Protein AF-A0A257N9M9-F1 (afdb_monomer_lite)

Structure (mmCIF, N/CA/C/O backbone):
data_AF-A0A257N9M9-F1
#
_entry.id   AF-A0A257N9M9-F1
#
loop_
_atom_site.group_PDB
_atom_site.id
_atom_site.type_symbol
_atom_site.label_atom_id
_atom_site.label_alt_id
_atom_site.label_comp_id
_atom_site.label_asym_id
_atom_site.label_entity_id
_atom_site.label_seq_id
_atom_site.pdbx_PDB_ins_code
_atom_site.Cartn_x
_atom_site.Cartn_y
_atom_site.Cartn_z
_atom_site.occupancy
_atom_site.B_iso_or_equiv
_atom_site.auth_seq_id
_atom_site.auth_comp_id
_atom_site.auth_asym_id
_atom_site.auth_atom_id
_atom_site.pdbx_PDB_model_num
ATOM 1 N N . MET A 1 1 ? 4.762 -30.794 21.915 1.00 49.97 1 MET A N 1
ATOM 2 C CA . MET A 1 1 ? 3.467 -30.070 21.876 1.00 49.97 1 MET A CA 1
ATOM 3 C C . MET A 1 1 ? 3.405 -29.028 20.735 1.00 49.97 1 MET A C 1
ATOM 5 O O . MET A 1 1 ? 3.132 -27.866 20.987 1.00 49.97 1 MET A O 1
ATOM 9 N N . GLY A 1 2 ? 3.658 -29.395 19.466 1.00 56.00 2 GLY A N 1
ATOM 10 C CA . GLY A 1 2 ? 3.897 -28.396 18.393 1.00 56.00 2 GLY A CA 1
ATOM 11 C C . GLY A 1 2 ? 2.892 -28.346 17.232 1.00 56.00 2 GLY A C 1
ATOM 12 O O . GLY A 1 2 ? 2.942 -27.418 16.432 1.00 56.00 2 GLY A O 1
ATOM 13 N N . LYS A 1 3 ? 1.987 -29.327 17.108 1.00 46.84 3 LYS A N 1
ATOM 14 C CA . LYS A 1 3 ? 1.104 -29.458 15.930 1.00 46.84 3 LYS A CA 1
ATOM 15 C C . LYS A 1 3 ? -0.242 -28.740 16.099 1.00 46.84 3 LYS A C 1
ATOM 17 O O . LYS A 1 3 ? -0.723 -28.121 15.158 1.00 46.84 3 LYS A O 1
ATOM 22 N N . ALA A 1 4 ? -0.810 -28.753 17.307 1.00 50.66 4 ALA A N 1
ATOM 23 C CA . ALA A 1 4 ? -2.090 -28.097 17.596 1.00 50.66 4 ALA A CA 1
ATOM 24 C C . ALA A 1 4 ? -1.992 -26.558 17.588 1.00 50.66 4 ALA A C 1
ATOM 26 O O . ALA A 1 4 ? -2.895 -25.890 17.090 1.00 50.66 4 ALA A O 1
ATOM 27 N N . SER A 1 5 ? -0.872 -26.001 18.068 1.00 54.59 5 SER A N 1
ATOM 28 C CA . SER A 1 5 ? -0.635 -24.548 18.073 1.00 54.59 5 SER A CA 1
ATOM 29 C C . SER A 1 5 ? -0.483 -23.983 16.651 1.00 54.59 5 SER A C 1
ATOM 31 O O . SER A 1 5 ? -1.167 -23.027 16.292 1.00 54.59 5 SER A O 1
ATOM 33 N N . ARG A 1 6 ? 0.297 -24.654 15.783 1.00 52.59 6 ARG A N 1
ATOM 34 C CA . ARG A 1 6 ? 0.443 -24.267 14.364 1.00 52.59 6 ARG A CA 1
ATOM 35 C C . ARG A 1 6 ? -0.885 -24.298 13.613 1.00 52.59 6 ARG A C 1
ATOM 37 O O . ARG A 1 6 ? -1.168 -23.389 12.847 1.00 52.59 6 ARG A O 1
ATOM 44 N N . LYS A 1 7 ? -1.719 -25.314 13.863 1.00 48.91 7 LYS A N 1
ATOM 45 C CA . LYS A 1 7 ? -3.024 -25.460 13.203 1.00 48.91 7 LYS A CA 1
ATOM 46 C C . LYS A 1 7 ? -4.011 -24.362 13.619 1.00 48.91 7 LYS A C 1
ATOM 48 O O . LYS A 1 7 ? -4.738 -23.866 12.769 1.00 48.91 7 LYS A O 1
ATOM 53 N N . LYS A 1 8 ? -3.987 -23.930 14.889 1.00 52.09 8 LYS A N 1
ATOM 54 C CA . LYS A 1 8 ? -4.757 -22.767 15.371 1.00 52.09 8 LYS A CA 1
ATOM 55 C C . LYS A 1 8 ? -4.268 -21.446 14.774 1.00 52.09 8 LYS A C 1
ATOM 57 O O . LYS A 1 8 ? -5.095 -20.599 14.466 1.00 52.09 8 LYS A O 1
ATOM 62 N N . HIS A 1 9 ? -2.957 -21.269 14.607 1.00 53.34 9 HIS A N 1
ATOM 63 C CA . HIS A 1 9 ? -2.395 -20.058 13.999 1.00 53.34 9 HIS A CA 1
ATOM 64 C C . HIS A 1 9 ? -2.724 -19.968 12.500 1.00 53.34 9 HIS A C 1
ATOM 66 O O . HIS A 1 9 ? -3.202 -18.936 12.045 1.00 53.34 9 HIS A O 1
ATOM 72 N N . LEU A 1 10 ? -2.604 -21.083 11.771 1.00 51.72 10 LEU A N 1
ATOM 73 C CA . LEU A 1 10 ? -3.046 -21.208 10.376 1.00 51.72 10 LEU A CA 1
ATOM 74 C C . LEU A 1 10 ? -4.557 -20.995 10.215 1.00 51.72 10 LEU A C 1
ATOM 76 O O . LEU A 1 10 ? -4.972 -20.299 9.300 1.00 51.72 10 LEU A O 1
ATOM 80 N N . GLN A 1 11 ? -5.384 -21.544 11.112 1.00 51.06 11 GLN A N 1
ATOM 81 C CA . GLN A 1 11 ? -6.833 -21.300 11.097 1.00 51.06 11 GLN A CA 1
ATOM 82 C C . GLN A 1 11 ? -7.203 -19.857 11.443 1.00 51.06 11 GLN A C 1
ATOM 84 O O . GLN A 1 11 ? -8.217 -19.376 10.955 1.00 51.06 11 GLN A O 1
ATOM 89 N N . ARG A 1 12 ? -6.418 -19.171 12.282 1.00 52.06 12 ARG A N 1
ATOM 90 C CA . ARG A 1 12 ? -6.600 -17.738 12.546 1.00 52.06 12 ARG A CA 1
ATOM 91 C C . ARG A 1 12 ? -6.226 -16.904 11.322 1.00 52.06 12 ARG A C 1
ATOM 93 O O . ARG A 1 12 ? -7.051 -16.105 10.915 1.00 52.06 12 ARG A O 1
ATOM 100 N N . GLN A 1 13 ? -5.084 -17.172 10.681 1.00 49.09 13 GLN A N 1
ATOM 101 C CA . GLN A 1 13 ? -4.707 -16.511 9.422 1.00 49.09 13 GLN A CA 1
ATOM 102 C C . GLN A 1 13 ? -5.731 -16.751 8.304 1.00 49.09 13 GLN A C 1
ATOM 104 O O . GLN A 1 13 ? -6.085 -15.826 7.594 1.00 49.09 13 GLN A O 1
ATOM 109 N N . GLN A 1 14 ? -6.252 -17.974 8.160 1.00 48.56 14 GLN A N 1
ATOM 110 C CA . GLN A 1 14 ? -7.281 -18.275 7.154 1.00 48.56 14 GLN A CA 1
ATOM 111 C C . GLN A 1 14 ? -8.641 -17.634 7.455 1.00 48.56 14 GLN A C 1
ATOM 113 O O . GLN A 1 14 ? -9.408 -17.405 6.527 1.00 48.56 14 GLN A O 1
ATOM 118 N N . LYS A 1 15 ? -8.962 -17.391 8.733 1.00 47.91 15 LYS A N 1
ATOM 119 C CA . LYS A 1 15 ? -10.210 -16.732 9.137 1.00 47.91 15 LYS A CA 1
ATOM 120 C C . LYS A 1 15 ? -10.154 -15.215 9.041 1.00 47.91 15 LYS A C 1
ATOM 122 O O . LYS A 1 15 ? -11.216 -14.639 8.878 1.00 47.91 15 LYS A O 1
ATOM 127 N N . GLN A 1 16 ? -8.966 -14.626 9.165 1.00 51.28 16 GLN A N 1
ATOM 128 C CA . GLN A 1 16 ? -8.756 -13.202 8.918 1.00 51.28 16 GLN A CA 1
ATOM 129 C C . GLN A 1 16 ? -9.023 -12.931 7.428 1.00 51.28 16 GLN A C 1
ATOM 131 O O . GLN A 1 16 ? -10.059 -12.387 7.091 1.00 51.28 16 GLN A O 1
ATOM 136 N N . TYR A 1 17 ? -8.268 -13.579 6.534 1.00 53.78 17 TYR A N 1
ATOM 137 C CA . TYR A 1 17 ? -8.283 -13.325 5.081 1.00 53.78 17 TYR A CA 1
ATOM 138 C C . TYR A 1 17 ? -9.414 -13.964 4.255 1.00 53.78 17 TYR A C 1
ATOM 140 O O . TYR A 1 17 ? -9.206 -14.320 3.093 1.00 53.78 17 TYR A O 1
ATOM 148 N N . GLY A 1 18 ? -10.602 -14.191 4.827 1.00 57.25 18 GLY A N 1
ATOM 149 C CA . GLY A 1 18 ? -11.753 -14.732 4.077 1.00 57.25 18 GLY A CA 1
ATOM 150 C C . GLY A 1 18 ? -11.514 -16.096 3.395 1.00 57.25 18 GLY A C 1
ATOM 151 O O . GLY A 1 18 ? -12.230 -16.466 2.467 1.00 57.25 18 GLY A O 1
ATOM 152 N N . GLY A 1 19 ? -10.506 -16.861 3.829 1.00 64.69 19 GLY A N 1
ATOM 153 C CA . GLY A 1 19 ? -10.106 -18.137 3.226 1.00 64.69 19 GLY A CA 1
ATOM 154 C C . GLY A 1 19 ? -9.135 -18.040 2.040 1.00 64.69 19 GLY A C 1
ATOM 155 O O . GLY A 1 19 ? -8.667 -19.083 1.572 1.00 64.69 19 GLY A O 1
ATOM 156 N N . VAL A 1 20 ? -8.771 -16.836 1.587 1.00 68.44 20 VAL A N 1
ATOM 157 C CA . VAL A 1 20 ? -7.785 -16.617 0.517 1.00 68.44 20 VAL A CA 1
ATOM 158 C C . VAL A 1 20 ? -6.381 -16.537 1.123 1.00 68.44 20 VAL A C 1
ATOM 160 O O . VAL A 1 20 ? -6.166 -16.017 2.217 1.00 68.44 20 VAL A O 1
ATOM 163 N N . LYS A 1 21 ? -5.380 -17.110 0.444 1.00 82.06 21 LYS A N 1
ATOM 164 C CA . LYS A 1 21 ? -3.982 -16.948 0.873 1.00 82.06 21 LYS A CA 1
ATOM 165 C C . LYS A 1 21 ? -3.574 -15.497 0.639 1.00 82.06 21 LYS A C 1
ATOM 167 O O . LYS A 1 21 ? -3.686 -15.042 -0.492 1.00 82.06 21 LYS A O 1
ATOM 172 N N . LEU A 1 22 ? -3.001 -14.836 1.648 1.00 82.50 22 LEU A N 1
ATOM 173 C CA . LEU A 1 22 ? -2.512 -13.454 1.533 1.00 82.50 22 LEU A CA 1
ATOM 174 C C . LEU A 1 22 ? -1.660 -13.238 0.274 1.00 82.50 22 LEU A C 1
ATOM 176 O O . LEU A 1 22 ? -1.856 -12.274 -0.443 1.00 82.50 22 LEU A O 1
ATOM 180 N N . SER A 1 23 ? -0.774 -14.180 -0.058 1.00 81.12 23 SER A N 1
ATOM 181 C CA . SER A 1 23 ? 0.041 -14.097 -1.275 1.00 81.12 23 SER A CA 1
ATOM 182 C C . SER A 1 23 ? -0.780 -14.013 -2.567 1.00 81.12 23 SER A C 1
ATOM 184 O O . SER A 1 23 ? -0.371 -13.325 -3.487 1.00 81.12 23 SER A O 1
ATOM 186 N N . ALA A 1 24 ? -1.911 -14.718 -2.650 1.00 82.56 24 ALA A N 1
ATOM 187 C CA . ALA A 1 24 ? -2.801 -14.656 -3.808 1.00 82.56 24 ALA A CA 1
ATOM 188 C C . ALA A 1 24 ? -3.581 -13.335 -3.833 1.00 82.56 24 ALA A C 1
ATOM 190 O O . ALA A 1 24 ? -3.676 -12.711 -4.880 1.00 82.56 24 ALA A O 1
ATOM 191 N N . ALA A 1 25 ? -4.049 -12.878 -2.670 1.00 85.44 25 ALA A N 1
ATOM 192 C CA . ALA A 1 25 ? -4.754 -11.607 -2.552 1.00 85.44 25 ALA A CA 1
ATOM 193 C C . ALA A 1 25 ? -3.857 -10.406 -2.909 1.00 85.44 25 ALA A C 1
ATOM 195 O O . ALA A 1 25 ? -4.301 -9.485 -3.583 1.00 85.44 25 ALA A O 1
ATOM 196 N N . LEU A 1 26 ? -2.576 -10.434 -2.521 1.00 86.88 26 LEU A N 1
ATOM 197 C CA . LEU A 1 26 ? -1.612 -9.399 -2.905 1.00 86.88 26 LEU A CA 1
ATOM 198 C C . LEU A 1 26 ? -1.372 -9.364 -4.419 1.00 86.88 26 LEU A C 1
ATOM 200 O O . LEU A 1 26 ? -1.309 -8.278 -4.979 1.00 86.88 26 LEU A O 1
ATOM 204 N N . ILE A 1 27 ? -1.290 -10.523 -5.082 1.00 85.88 27 ILE A N 1
ATOM 205 C CA . ILE A 1 27 ? -1.173 -10.589 -6.549 1.00 85.88 27 ILE A CA 1
ATOM 206 C C . ILE A 1 27 ? -2.416 -9.974 -7.208 1.00 85.88 27 ILE A C 1
ATOM 208 O O . ILE A 1 27 ? -2.289 -9.141 -8.096 1.00 85.88 27 ILE A O 1
ATOM 212 N N . GLU A 1 28 ? -3.613 -10.294 -6.716 1.00 85.00 28 GLU A N 1
ATOM 213 C CA . GLU A 1 28 ? -4.880 -9.769 -7.249 1.00 85.00 28 GLU A CA 1
ATOM 214 C C . GLU A 1 28 ? -5.032 -8.240 -7.077 1.00 85.00 28 GLU A C 1
ATOM 216 O O . GLU A 1 28 ? -5.700 -7.560 -7.868 1.00 85.00 28 GLU A O 1
ATOM 221 N N . LEU A 1 29 ? -4.373 -7.669 -6.061 1.00 84.75 29 LEU A N 1
ATOM 222 C CA . LEU A 1 29 ? -4.232 -6.218 -5.910 1.00 84.75 29 LEU A CA 1
ATOM 223 C C . LEU A 1 29 ? -3.243 -5.605 -6.908 1.00 84.75 29 LEU A C 1
ATOM 225 O O . LEU A 1 29 ? -3.426 -4.450 -7.292 1.00 84.75 29 LEU A O 1
ATOM 229 N N . CYS A 1 30 ? -2.211 -6.347 -7.310 1.00 83.75 30 CYS A N 1
ATOM 230 C CA . CYS A 1 30 ? -1.193 -5.903 -8.260 1.00 83.75 30 CYS A CA 1
ATOM 231 C C . CYS A 1 30 ? -1.668 -5.956 -9.718 1.00 83.75 30 CYS A C 1
ATOM 233 O O . CYS A 1 30 ? -1.246 -5.099 -10.487 1.00 83.75 30 CYS A O 1
ATOM 235 N N . GLU A 1 31 ? -2.561 -6.886 -10.085 1.00 83.62 31 GLU A N 1
ATOM 236 C CA . GLU A 1 31 ? -2.999 -7.138 -11.474 1.00 83.62 31 GLU A CA 1
ATOM 237 C C . GLU A 1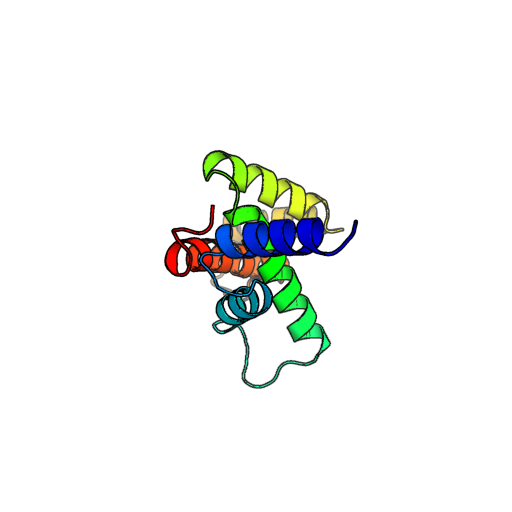 31 ? -3.281 -5.882 -12.331 1.00 83.62 31 GLU A C 1
ATOM 239 O O . GLU A 1 31 ? -2.816 -5.838 -13.468 1.00 83.62 31 GLU A O 1
ATOM 244 N N . PRO A 1 32 ? -3.983 -4.830 -11.853 1.00 80.50 32 PRO A N 1
ATOM 245 C CA . PRO A 1 32 ? -4.268 -3.643 -12.676 1.00 80.50 32 PRO A CA 1
ATOM 246 C C . PRO A 1 32 ? -3.041 -2.785 -12.995 1.00 80.50 32 PRO A C 1
ATOM 248 O O . PRO A 1 32 ? -3.120 -1.866 -13.808 1.00 80.50 32 PRO A O 1
ATOM 251 N N . PHE A 1 33 ? -1.945 -3.031 -12.288 1.00 77.50 33 PHE A N 1
ATOM 252 C CA . PHE A 1 33 ? -0.731 -2.230 -12.291 1.00 77.50 33 PHE A CA 1
ATOM 253 C C . PHE A 1 33 ? 0.473 -3.020 -12.806 1.00 77.50 33 PHE A C 1
ATOM 255 O O . PHE A 1 33 ? 1.577 -2.480 -12.831 1.00 77.50 33 PHE A O 1
ATOM 262 N N . GLU A 1 34 ? 0.278 -4.281 -13.199 1.00 73.31 34 GLU A N 1
ATOM 263 C CA . GLU A 1 34 ? 1.295 -5.093 -13.857 1.00 73.31 34 GLU A CA 1
ATOM 264 C C . GLU A 1 34 ? 1.337 -4.740 -15.355 1.00 73.31 34 GLU A C 1
ATOM 266 O O . GLU A 1 34 ? 0.423 -5.106 -16.094 1.00 73.31 34 GLU A O 1
ATOM 271 N N . PRO A 1 35 ? 2.358 -4.010 -15.848 1.00 71.69 35 PRO A N 1
ATOM 272 C CA . PRO A 1 35 ? 2.584 -3.890 -17.279 1.00 71.69 35 PRO A CA 1
ATOM 273 C C . PRO A 1 35 ? 2.983 -5.245 -17.872 1.00 71.69 35 PRO A C 1
ATOM 275 O O . PRO A 1 35 ? 3.510 -6.115 -17.177 1.00 71.69 35 PRO A O 1
ATOM 278 N N . ASP A 1 36 ? 2.823 -5.373 -19.191 1.00 69.38 36 ASP A N 1
ATOM 279 C CA . ASP A 1 36 ? 3.103 -6.600 -19.952 1.00 69.38 36 ASP A CA 1
ATOM 280 C C . ASP A 1 36 ? 4.507 -7.186 -19.701 1.00 69.38 36 ASP A C 1
ATOM 282 O O . ASP A 1 36 ? 4.733 -8.383 -19.896 1.00 69.38 36 ASP A O 1
ATOM 286 N N . ILE A 1 37 ? 5.469 -6.349 -19.287 1.00 69.44 37 ILE A N 1
ATOM 287 C CA . ILE A 1 37 ? 6.828 -6.757 -18.931 1.00 69.44 37 ILE A CA 1
ATOM 288 C C . ILE A 1 37 ? 7.295 -5.965 -17.703 1.00 69.44 37 ILE A C 1
ATOM 290 O O . ILE A 1 37 ? 7.631 -4.786 -17.808 1.00 69.44 37 ILE A O 1
ATOM 294 N N . LEU A 1 38 ? 7.379 -6.638 -16.554 1.00 73.38 38 LEU A N 1
ATOM 295 C CA . LEU A 1 38 ? 8.055 -6.150 -15.349 1.00 73.38 38 LEU A CA 1
ATOM 296 C C . LEU A 1 38 ? 9.399 -6.854 -15.158 1.00 73.38 38 LEU A C 1
ATOM 298 O O . LEU A 1 38 ? 9.510 -8.071 -15.328 1.00 73.38 38 LEU A O 1
ATOM 302 N N . SER A 1 39 ? 10.420 -6.117 -14.720 1.00 79.62 39 SER A N 1
ATOM 303 C CA . SER A 1 39 ? 11.597 -6.746 -14.120 1.00 79.62 39 SER A CA 1
ATOM 304 C C . SER A 1 39 ? 11.254 -7.337 -12.748 1.00 79.62 39 SER A C 1
ATOM 306 O O . SER A 1 39 ? 10.329 -6.892 -12.067 1.00 79.62 39 SER A O 1
ATOM 308 N N . THR A 1 40 ? 12.051 -8.305 -12.284 1.00 79.06 40 THR A N 1
ATOM 309 C CA . THR A 1 40 ? 11.880 -8.903 -10.947 1.00 79.06 40 THR A CA 1
ATOM 310 C C . THR A 1 40 ? 11.848 -7.848 -9.841 1.00 79.06 40 THR A C 1
ATOM 312 O O . THR A 1 40 ? 11.029 -7.933 -8.935 1.00 79.06 40 THR A O 1
ATOM 315 N N . LYS A 1 41 ? 12.691 -6.814 -9.945 1.00 74.44 41 LYS A N 1
ATOM 316 C CA . LYS A 1 41 ? 12.773 -5.740 -8.950 1.00 74.44 41 LYS A CA 1
ATOM 317 C C . LYS A 1 41 ? 11.526 -4.852 -8.943 1.00 74.44 41 LYS A C 1
ATOM 319 O O . LYS A 1 41 ? 11.095 -4.406 -7.885 1.00 74.44 41 LYS A O 1
ATOM 324 N N . GLU A 1 42 ? 10.958 -4.567 -10.109 1.00 73.31 42 GLU A N 1
ATOM 325 C CA . GLU A 1 42 ? 9.736 -3.762 -10.204 1.00 73.31 42 GLU A CA 1
ATOM 326 C C . GLU A 1 42 ? 8.525 -4.537 -9.682 1.00 73.31 42 GLU A C 1
ATOM 328 O O . GLU A 1 42 ? 7.715 -3.968 -8.953 1.00 73.31 42 GLU A O 1
ATOM 333 N N . LEU A 1 43 ? 8.460 -5.844 -9.951 1.00 78.56 43 LEU A N 1
ATOM 334 C C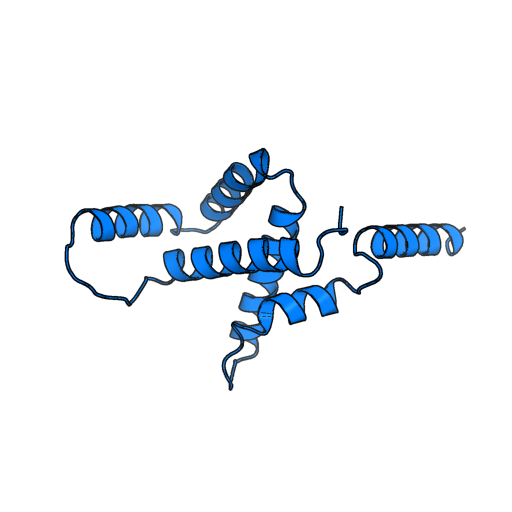A . LEU A 1 43 ? 7.447 -6.726 -9.374 1.00 78.56 43 LEU A CA 1
ATOM 335 C C . LEU A 1 43 ? 7.566 -6.813 -7.843 1.00 78.56 43 LEU A C 1
ATOM 337 O O . LEU A 1 43 ? 6.568 -6.695 -7.138 1.00 78.56 43 LEU A O 1
ATOM 341 N N . GLU A 1 44 ? 8.781 -6.967 -7.309 1.00 80.19 44 GLU A N 1
ATOM 342 C CA . GLU A 1 44 ? 9.027 -6.956 -5.859 1.00 80.19 44 GLU A CA 1
ATOM 343 C C . GLU A 1 44 ? 8.563 -5.647 -5.207 1.00 80.19 44 GLU A C 1
ATOM 345 O O . GLU A 1 44 ? 7.925 -5.673 -4.152 1.00 80.19 44 GLU A O 1
ATOM 350 N N . ASN A 1 45 ? 8.830 -4.506 -5.849 1.00 80.56 45 ASN A N 1
ATOM 351 C CA . ASN A 1 45 ? 8.360 -3.206 -5.375 1.00 80.56 45 ASN A CA 1
ATOM 352 C C . ASN A 1 45 ? 6.830 -3.109 -5.405 1.00 80.56 45 ASN A C 1
ATOM 354 O O . ASN A 1 45 ? 6.233 -2.630 -4.443 1.00 80.56 45 ASN A O 1
ATOM 358 N N . LEU A 1 46 ? 6.189 -3.584 -6.476 1.00 81.31 46 LEU A N 1
ATOM 359 C CA . LEU A 1 46 ? 4.734 -3.560 -6.608 1.00 81.31 46 LEU A CA 1
ATOM 360 C C . LEU A 1 46 ? 4.055 -4.420 -5.530 1.00 81.31 46 LEU A C 1
ATOM 362 O O . LEU A 1 46 ? 3.111 -3.968 -4.882 1.00 81.31 46 LEU A O 1
ATOM 366 N N . ILE A 1 47 ? 4.592 -5.613 -5.262 1.00 84.88 47 ILE A N 1
ATOM 367 C CA . ILE A 1 47 ? 4.125 -6.494 -4.182 1.00 84.88 47 ILE A CA 1
ATOM 368 C C . ILE A 1 47 ? 4.345 -5.842 -2.810 1.00 84.88 47 ILE A C 1
ATOM 370 O O . ILE A 1 47 ? 3.484 -5.937 -1.932 1.00 84.88 47 ILE A O 1
ATOM 374 N N . ALA A 1 48 ? 5.476 -5.159 -2.602 1.00 84.81 48 ALA A N 1
ATOM 375 C CA . ALA A 1 48 ? 5.737 -4.441 -1.357 1.00 84.81 48 ALA A CA 1
ATOM 376 C C . ALA A 1 48 ? 4.712 -3.317 -1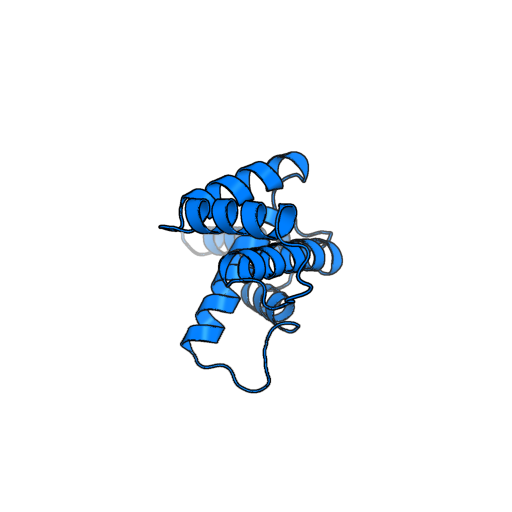.122 1.00 84.81 48 ALA A C 1
ATOM 378 O O . ALA A 1 48 ? 4.212 -3.170 -0.005 1.00 84.81 48 ALA A O 1
ATOM 379 N N . LEU A 1 49 ? 4.344 -2.572 -2.169 1.00 85.19 49 LEU A N 1
ATOM 380 C CA . LEU A 1 49 ? 3.291 -1.554 -2.103 1.00 85.19 49 LEU A CA 1
ATOM 381 C C . LEU A 1 49 ? 1.918 -2.169 -1.817 1.00 85.19 49 LEU A C 1
ATOM 383 O O . LEU A 1 49 ? 1.197 -1.658 -0.961 1.00 85.19 49 LEU A O 1
ATOM 387 N N . ALA A 1 50 ? 1.591 -3.302 -2.443 1.00 87.00 50 ALA A N 1
ATOM 388 C CA . ALA A 1 50 ? 0.358 -4.031 -2.160 1.00 87.00 50 ALA A CA 1
ATOM 389 C C . ALA A 1 50 ? 0.289 -4.501 -0.702 1.00 87.00 50 ALA A C 1
ATOM 391 O O . ALA A 1 50 ? -0.758 -4.393 -0.067 1.00 87.00 50 ALA A O 1
ATOM 392 N N . ALA A 1 51 ? 1.404 -4.956 -0.125 1.00 88.56 51 ALA A N 1
ATOM 393 C CA . ALA A 1 51 ? 1.460 -5.338 1.284 1.00 88.56 51 ALA A CA 1
ATOM 394 C C . ALA A 1 51 ? 1.263 -4.136 2.227 1.00 88.56 51 ALA A C 1
ATOM 396 O O . ALA A 1 51 ? 0.599 -4.258 3.258 1.00 88.56 51 ALA A O 1
ATOM 397 N N . VAL A 1 52 ? 1.809 -2.965 1.883 1.00 88.50 52 VAL A N 1
ATOM 398 C CA . VAL A 1 52 ? 1.565 -1.719 2.629 1.00 88.50 52 VAL A CA 1
ATOM 399 C C . VAL A 1 52 ? 0.090 -1.331 2.554 1.00 88.50 52 VAL A C 1
ATOM 401 O O . VAL A 1 52 ? -0.527 -1.100 3.593 1.00 88.50 52 VAL A O 1
ATOM 404 N N . ALA A 1 53 ? -0.485 -1.321 1.351 1.00 86.88 53 ALA A N 1
ATOM 405 C CA . ALA A 1 53 ? -1.895 -1.033 1.127 1.00 86.88 53 ALA A CA 1
ATOM 406 C C . ALA A 1 53 ? -2.801 -1.990 1.913 1.00 86.88 53 ALA A C 1
ATOM 408 O O . ALA A 1 53 ? -3.711 -1.536 2.602 1.00 86.88 53 ALA A O 1
ATOM 409 N N . TRP A 1 54 ? -2.498 -3.292 1.898 1.00 90.12 54 TRP A N 1
ATOM 410 C CA . TRP A 1 54 ? -3.219 -4.302 2.672 1.00 90.12 54 TRP A CA 1
ATOM 411 C C . TRP A 1 54 ? -3.225 -3.984 4.169 1.00 90.12 54 TRP A C 1
ATOM 413 O O . TRP A 1 54 ? -4.276 -3.962 4.806 1.00 90.12 54 TRP A O 1
ATOM 423 N N . ASN A 1 55 ? -2.049 -3.696 4.732 1.00 89.00 55 ASN A N 1
ATOM 424 C CA . ASN A 1 55 ? -1.909 -3.402 6.156 1.00 89.00 55 ASN A CA 1
ATOM 425 C C . ASN A 1 55 ? -2.633 -2.115 6.563 1.00 89.00 55 ASN A C 1
ATOM 427 O O . ASN A 1 55 ? -3.188 -2.052 7.655 1.00 89.00 55 ASN A O 1
ATOM 431 N N . ILE A 1 56 ? -2.630 -1.091 5.705 1.00 87.38 56 ILE A N 1
ATOM 432 C CA . ILE A 1 56 ? -3.362 0.154 5.963 1.00 87.38 56 ILE A CA 1
ATOM 433 C C . ILE A 1 56 ? -4.868 -0.097 5.862 1.00 87.38 56 ILE A C 1
ATOM 435 O O . ILE A 1 56 ? -5.622 0.354 6.716 1.00 87.38 56 ILE A O 1
ATOM 439 N N . ALA A 1 57 ? -5.318 -0.845 4.859 1.00 85.62 57 ALA A N 1
ATOM 440 C CA . ALA A 1 57 ? -6.730 -1.137 4.653 1.00 85.62 57 ALA A CA 1
ATOM 441 C C . ALA A 1 57 ? -7.333 -2.057 5.736 1.00 85.62 57 ALA A C 1
ATOM 443 O O . ALA A 1 57 ? -8.546 -2.067 5.926 1.00 85.62 57 ALA A O 1
ATOM 444 N N . ALA A 1 58 ? -6.512 -2.800 6.480 1.00 86.56 58 ALA A N 1
ATOM 445 C CA . ALA A 1 58 ? -6.950 -3.553 7.658 1.00 86.56 58 ALA A CA 1
ATOM 446 C C . ALA A 1 58 ? -7.276 -2.661 8.879 1.00 86.56 58 ALA A C 1
ATOM 448 O O . ALA A 1 58 ? -7.857 -3.138 9.849 1.00 86.56 58 ALA A O 1
ATOM 449 N N . LEU A 1 59 ? -6.911 -1.374 8.858 1.00 86.50 59 LEU A N 1
ATOM 450 C CA . LEU A 1 59 ? -7.240 -0.430 9.929 1.00 86.50 59 LEU A CA 1
ATOM 451 C C . LEU A 1 59 ? -8.629 0.205 9.722 1.00 86.50 59 LEU A C 1
ATOM 453 O O . LEU A 1 59 ? -9.080 0.327 8.573 1.00 86.50 59 LEU A O 1
ATOM 457 N N . PRO A 1 60 ? -9.284 0.686 10.800 1.00 85.94 60 PRO A N 1
ATOM 458 C CA . PRO A 1 60 ? -10.468 1.540 10.699 1.00 85.94 60 PRO A CA 1
ATOM 459 C C . PRO A 1 60 ? -10.206 2.741 9.790 1.00 85.94 60 PRO A C 1
ATOM 461 O O . PRO A 1 60 ? -9.105 3.295 9.803 1.00 85.94 60 PRO A O 1
ATOM 464 N N . LYS A 1 61 ? -11.205 3.156 8.997 1.00 82.12 61 LYS A N 1
ATOM 465 C CA . LYS A 1 61 ? -11.055 4.209 7.971 1.00 82.12 61 LYS A CA 1
ATOM 466 C C . LYS A 1 61 ? -10.476 5.505 8.538 1.00 82.12 61 LYS A C 1
ATOM 468 O O . LYS A 1 61 ? -9.702 6.174 7.858 1.00 82.12 61 LYS A O 1
ATOM 473 N N . GLU A 1 62 ? -10.824 5.813 9.778 1.00 85.62 62 GLU A N 1
ATOM 474 C CA . GLU A 1 62 ? -10.403 6.991 10.526 1.00 85.62 62 GLU A CA 1
ATOM 475 C C . GLU A 1 62 ? -8.891 6.987 10.820 1.00 85.62 62 GLU A C 1
ATOM 477 O O . GLU A 1 62 ? -8.272 8.046 10.851 1.00 85.62 62 GLU A O 1
ATOM 482 N N . GLU A 1 63 ? -8.280 5.807 10.968 1.00 86.69 63 GLU A N 1
ATOM 483 C CA . GLU A 1 63 ? -6.856 5.627 11.297 1.00 86.69 63 GLU A CA 1
ATOM 484 C C . GLU A 1 63 ? -5.967 5.470 10.050 1.00 86.69 63 GLU A C 1
ATOM 486 O O . GLU A 1 63 ? -4.744 5.636 10.106 1.00 86.69 63 GLU A O 1
ATOM 491 N N . ARG A 1 64 ? -6.562 5.163 8.888 1.00 86.31 64 ARG A N 1
ATOM 492 C CA . ARG A 1 64 ? -5.811 4.875 7.652 1.00 86.31 64 ARG A CA 1
ATOM 493 C C . ARG A 1 64 ? -4.971 6.061 7.187 1.00 86.31 64 ARG A C 1
ATOM 495 O O . ARG A 1 64 ? -3.841 5.863 6.741 1.00 86.31 64 ARG A O 1
ATOM 502 N N . LEU A 1 65 ? -5.507 7.280 7.299 1.00 80.31 65 LEU A N 1
ATOM 503 C CA . LEU A 1 65 ? -4.816 8.502 6.880 1.00 80.31 65 LEU A CA 1
ATOM 504 C C . LEU A 1 65 ? -3.555 8.750 7.713 1.00 80.31 65 LEU A C 1
ATOM 506 O O . LEU A 1 65 ? -2.495 9.041 7.158 1.00 80.31 65 LEU A O 1
ATOM 510 N N . GLU A 1 66 ? -3.652 8.591 9.033 1.00 83.19 66 GLU A N 1
ATOM 511 C CA . GLU A 1 66 ? -2.509 8.731 9.938 1.00 83.19 66 GLU A CA 1
ATOM 512 C C . GLU A 1 66 ? -1.446 7.675 9.622 1.00 83.19 66 GLU A C 1
ATOM 514 O O . GLU A 1 66 ? -0.264 7.994 9.491 1.00 83.19 66 GLU A O 1
ATOM 519 N N . ARG A 1 67 ? -1.861 6.420 9.402 1.00 85.88 67 ARG A N 1
ATOM 520 C CA . ARG A 1 67 ? -0.922 5.338 9.092 1.00 85.88 67 ARG A CA 1
ATOM 521 C C . ARG A 1 67 ? -0.223 5.524 7.748 1.00 85.88 67 ARG A C 1
ATOM 523 O O . ARG A 1 67 ? 0.978 5.263 7.657 1.00 85.88 67 ARG A O 1
ATOM 530 N N . LEU A 1 68 ? -0.952 5.977 6.729 1.00 83.19 68 LEU A N 1
ATOM 531 C CA . LEU A 1 68 ? -0.391 6.304 5.420 1.00 83.19 68 LEU A CA 1
ATOM 532 C C . LEU A 1 68 ? 0.608 7.461 5.529 1.00 83.19 68 LEU A C 1
ATOM 534 O O . LEU A 1 68 ? 1.707 7.367 4.992 1.00 83.19 68 LEU A O 1
ATOM 538 N N . THR A 1 69 ? 0.263 8.505 6.285 1.00 80.69 69 THR A N 1
ATOM 539 C CA . THR A 1 69 ? 1.153 9.648 6.539 1.00 80.69 69 THR A CA 1
ATOM 540 C C . THR A 1 69 ? 2.431 9.197 7.245 1.00 80.69 69 THR A C 1
ATOM 542 O O . THR A 1 69 ? 3.526 9.482 6.771 1.00 80.69 69 THR A O 1
ATOM 545 N N . ALA A 1 70 ? 2.313 8.391 8.303 1.00 84.62 70 ALA A N 1
ATOM 546 C CA . ALA A 1 70 ? 3.469 7.841 9.004 1.00 84.62 70 ALA A CA 1
ATOM 547 C C . ALA A 1 70 ? 4.351 6.981 8.085 1.00 84.62 70 ALA A C 1
ATOM 549 O O . ALA A 1 70 ? 5.573 7.045 8.170 1.00 84.62 70 ALA A O 1
ATOM 550 N N . PHE A 1 71 ? 3.756 6.185 7.189 1.00 82.88 71 PHE A N 1
ATOM 551 C CA . PHE A 1 71 ? 4.511 5.412 6.2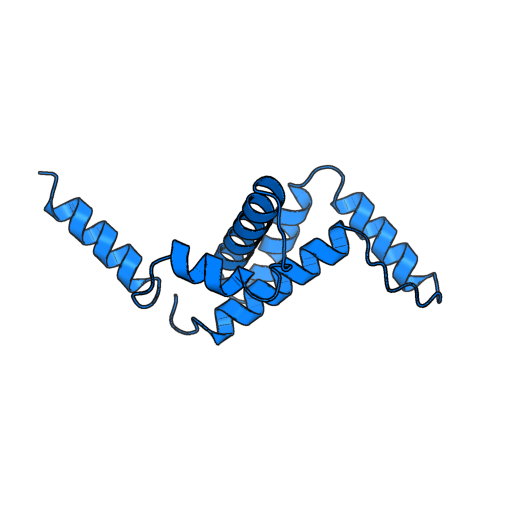00 1.00 82.88 71 PHE A CA 1
ATOM 552 C C . PHE A 1 71 ? 5.301 6.322 5.250 1.00 82.88 71 PHE A C 1
ATOM 554 O O . PHE A 1 71 ? 6.487 6.075 5.026 1.00 82.88 71 PHE A O 1
ATOM 561 N N . ILE A 1 72 ? 4.690 7.399 4.752 1.00 77.69 72 ILE A N 1
ATOM 562 C CA . ILE A 1 72 ? 5.358 8.376 3.879 1.00 77.69 72 ILE A CA 1
ATOM 563 C C . ILE A 1 72 ? 6.587 8.972 4.563 1.00 77.69 72 ILE A C 1
ATOM 565 O O . ILE A 1 72 ? 7.649 9.069 3.951 1.00 77.69 72 ILE A O 1
ATOM 569 N N . GLU A 1 73 ? 6.460 9.318 5.843 1.00 79.25 73 GLU A N 1
ATOM 570 C CA . GLU A 1 73 ? 7.550 9.898 6.628 1.00 79.25 73 GLU A CA 1
ATOM 571 C C . GLU A 1 73 ? 8.717 8.927 6.860 1.00 79.25 73 GLU A C 1
ATOM 573 O O . GLU A 1 73 ? 9.840 9.369 7.097 1.00 79.25 73 GLU A O 1
ATOM 578 N N . THR A 1 74 ? 8.496 7.611 6.736 1.00 80.69 74 THR A N 1
ATOM 579 C CA . THR A 1 74 ? 9.589 6.626 6.807 1.00 80.69 74 THR A CA 1
ATOM 580 C C . THR A 1 74 ? 10.420 6.527 5.531 1.00 80.69 74 THR A C 1
ATOM 582 O O . THR A 1 74 ? 11.509 5.952 5.571 1.00 80.69 74 THR A O 1
ATOM 585 N N . ILE A 1 75 ? 9.944 7.070 4.405 1.00 73.69 75 ILE A N 1
ATOM 586 C CA . ILE A 1 75 ? 10.653 6.990 3.127 1.00 73.69 75 ILE A CA 1
ATOM 587 C C . ILE A 1 75 ? 11.541 8.233 2.969 1.00 73.69 75 ILE A C 1
ATOM 589 O O . ILE A 1 75 ? 11.028 9.354 2.869 1.00 73.69 75 ILE A O 1
ATOM 593 N N . PRO A 1 76 ? 12.878 8.067 2.916 1.00 68.69 76 PRO A N 1
ATOM 594 C CA . PRO A 1 76 ? 13.798 9.190 2.800 1.00 68.69 76 PRO A CA 1
ATOM 595 C C . PRO A 1 76 ? 13.492 10.053 1.574 1.00 68.69 76 PRO A C 1
ATOM 597 O O . PRO A 1 76 ? 13.285 9.536 0.475 1.00 68.69 76 PRO A O 1
ATOM 600 N N . ASN A 1 77 ? 13.518 11.375 1.757 1.00 64.88 77 ASN A N 1
ATOM 601 C CA . ASN A 1 77 ? 13.292 12.384 0.715 1.00 64.88 77 ASN A CA 1
ATOM 602 C C . ASN A 1 77 ? 11.900 12.342 0.066 1.00 64.88 77 ASN A C 1
ATOM 604 O O . ASN A 1 77 ? 11.714 12.952 -0.982 1.00 64.88 77 ASN A O 1
ATOM 608 N N . MET A 1 78 ? 10.928 11.619 0.631 1.00 67.81 78 MET A N 1
ATOM 609 C CA . MET A 1 78 ? 9.598 11.516 0.027 1.00 67.81 78 MET A CA 1
ATOM 610 C C . MET A 1 78 ? 8.642 12.606 0.501 1.00 67.81 78 MET A C 1
ATOM 612 O O . MET A 1 78 ? 7.860 13.099 -0.300 1.00 67.81 78 MET A O 1
ATOM 616 N N . LYS A 1 79 ? 8.751 13.031 1.766 1.00 62.41 79 LYS A N 1
ATOM 617 C CA . LYS A 1 79 ? 7.977 14.154 2.314 1.00 62.41 79 LYS A CA 1
ATOM 618 C C . LYS A 1 79 ? 8.290 15.469 1.596 1.00 62.41 79 LYS A C 1
ATOM 620 O O . LYS A 1 79 ? 7.382 16.091 1.070 1.00 62.41 79 LYS A O 1
ATOM 625 N N . GLU A 1 80 ? 9.570 15.827 1.486 1.00 63.50 80 GLU A N 1
ATOM 6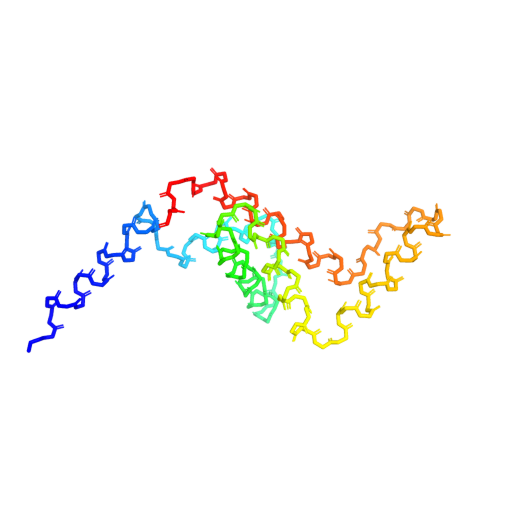26 C CA . GLU A 1 80 ? 10.009 17.039 0.774 1.00 63.50 80 GLU A CA 1
ATOM 627 C C . GLU A 1 80 ? 9.638 17.004 -0.716 1.00 63.50 80 GLU A C 1
ATOM 629 O O . GLU A 1 80 ? 9.222 18.017 -1.272 1.00 63.50 80 GLU A O 1
ATOM 634 N N . LYS A 1 81 ? 9.737 15.832 -1.366 1.00 63.50 81 LYS A N 1
ATOM 635 C CA . LYS A 1 81 ? 9.282 15.659 -2.754 1.00 63.50 81 LYS A CA 1
ATOM 636 C C . LYS A 1 81 ? 7.776 15.845 -2.881 1.00 63.50 81 LYS A C 1
ATOM 638 O O . LYS A 1 81 ? 7.345 16.580 -3.753 1.00 63.50 81 LYS A O 1
ATOM 643 N N . LEU A 1 82 ? 6.989 15.244 -1.990 1.00 62.06 82 LEU A N 1
ATOM 644 C CA . LEU A 1 82 ? 5.534 15.369 -2.002 1.00 62.06 82 LEU A CA 1
ATOM 645 C C . LEU A 1 82 ? 5.078 16.809 -1.724 1.00 62.06 82 LEU A C 1
ATOM 647 O O . LEU A 1 82 ? 4.187 17.302 -2.404 1.00 62.06 82 LEU A O 1
ATOM 651 N N . GLU A 1 83 ? 5.699 17.498 -0.764 1.00 62.78 83 GLU A N 1
ATOM 652 C CA . GLU A 1 83 ? 5.423 18.909 -0.462 1.00 62.78 83 GLU A CA 1
ATOM 653 C C . GLU A 1 83 ? 5.780 19.813 -1.653 1.00 62.78 83 GLU A C 1
ATOM 655 O O . GLU A 1 83 ? 4.964 20.638 -2.058 1.00 62.78 83 GLU A O 1
ATOM 660 N N . SER A 1 84 ? 6.947 19.604 -2.274 1.00 60.66 84 SER A N 1
ATOM 661 C CA . SER A 1 84 ? 7.358 20.322 -3.489 1.00 60.66 84 SER A CA 1
ATOM 662 C C . SER A 1 84 ? 6.449 20.030 -4.691 1.00 60.66 84 SER A C 1
ATOM 664 O O . SER A 1 84 ? 6.245 20.901 -5.535 1.00 60.66 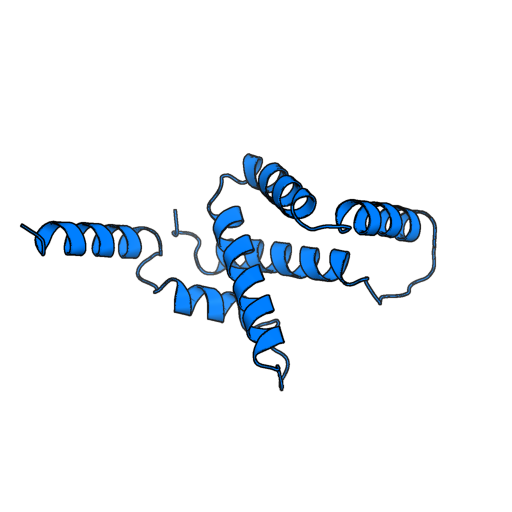84 SER A O 1
ATOM 666 N N . GLU A 1 85 ? 5.917 18.813 -4.797 1.00 60.50 85 GLU A N 1
ATOM 667 C CA . GLU A 1 85 ? 4.999 18.393 -5.861 1.00 60.50 85 GLU A CA 1
ATOM 668 C C . GLU A 1 85 ? 3.606 18.997 -5.666 1.00 60.50 85 GLU A C 1
ATOM 670 O O . GLU A 1 85 ? 3.022 19.482 -6.628 1.00 60.50 85 GLU A O 1
ATOM 675 N N . ILE A 1 86 ? 3.093 19.029 -4.432 1.00 60.19 86 ILE A N 1
ATOM 676 C CA . ILE A 1 86 ? 1.829 19.699 -4.100 1.00 60.19 86 ILE A CA 1
ATOM 677 C C . ILE A 1 86 ? 1.932 21.194 -4.406 1.00 60.19 86 ILE A C 1
ATOM 679 O O . ILE A 1 86 ? 1.023 21.742 -5.021 1.00 60.19 86 ILE A O 1
ATOM 683 N N . ASP A 1 87 ? 3.040 21.836 -4.031 1.00 56.03 87 ASP A N 1
ATOM 684 C CA . ASP A 1 87 ? 3.302 23.245 -4.345 1.00 56.03 87 ASP A CA 1
ATOM 685 C C . ASP A 1 87 ? 3.302 23.481 -5.865 1.00 56.03 87 ASP A C 1
ATOM 687 O O . ASP A 1 87 ? 2.632 24.383 -6.360 1.00 56.03 87 ASP A O 1
ATOM 691 N N . THR A 1 88 ? 3.940 22.586 -6.627 1.00 56.59 88 THR A N 1
ATOM 692 C CA . THR A 1 88 ? 3.937 22.640 -8.098 1.00 56.59 88 THR A CA 1
ATOM 693 C C . THR A 1 88 ? 2.530 22.438 -8.669 1.00 56.59 88 THR A C 1
ATOM 695 O O . THR A 1 88 ? 2.112 23.199 -9.525 1.00 56.59 88 THR A O 1
ATOM 698 N N . VAL A 1 89 ? 1.751 21.471 -8.182 1.00 52.72 89 VAL A N 1
ATOM 699 C CA . VAL A 1 89 ? 0.385 21.197 -8.674 1.00 52.72 89 VAL A CA 1
ATOM 700 C C . VAL A 1 89 ? -0.607 22.308 -8.308 1.00 52.72 89 VAL A C 1
ATOM 702 O O . VAL A 1 89 ? -1.546 22.565 -9.058 1.00 52.72 89 VAL A O 1
ATOM 705 N N . LEU A 1 90 ? -0.435 22.964 -7.158 1.00 53.97 90 LEU A N 1
ATOM 706 C CA . LEU A 1 90 ? -1.307 24.056 -6.712 1.00 53.97 90 LEU A CA 1
ATOM 707 C C . LEU A 1 90 ? -0.951 25.410 -7.343 1.00 53.97 90 LEU A C 1
ATOM 709 O O . LEU A 1 90 ? -1.786 26.318 -7.323 1.00 53.97 90 LEU A O 1
ATOM 713 N N . HIS A 1 91 ? 0.264 25.557 -7.879 1.00 59.38 91 HIS A N 1
ATOM 714 C CA . HIS A 1 91 ? 0.776 26.831 -8.389 1.00 59.38 91 HIS A CA 1
ATOM 715 C C . HIS A 1 91 ? 1.226 26.811 -9.858 1.00 59.38 91 HIS A C 1
ATOM 717 O O . HIS A 1 91 ? 1.491 27.881 -10.408 1.00 59.38 91 HIS A O 1
ATOM 723 N N . ASP A 1 92 ? 1.261 25.649 -10.513 1.00 49.59 92 ASP A N 1
ATOM 724 C CA . ASP A 1 92 ? 1.510 25.499 -11.947 1.00 49.59 92 ASP A CA 1
ATOM 725 C C . ASP A 1 92 ? 0.243 24.990 -12.662 1.00 49.59 92 ASP A C 1
ATOM 727 O O . ASP A 1 92 ? -0.195 23.856 -12.481 1.00 49.59 92 ASP A O 1
ATOM 731 N N . ASP A 1 93 ? -0.350 25.835 -13.513 1.00 48.22 93 ASP A N 1
ATOM 732 C CA . ASP A 1 93 ? -1.546 25.528 -14.324 1.00 48.22 93 ASP A CA 1
ATOM 733 C C . ASP A 1 93 ? -1.237 24.598 -15.524 1.00 48.22 93 ASP A C 1
ATOM 735 O O . ASP A 1 93 ? -2.085 24.364 -16.400 1.00 48.22 93 ASP A O 1
ATOM 739 N N . SER A 1 94 ? -0.008 24.077 -15.625 1.00 49.56 94 SER A N 1
ATOM 740 C CA . SER A 1 94 ? 0.391 23.201 -16.721 1.00 49.56 94 SER A CA 1
ATOM 741 C C . SER A 1 94 ? -0.196 21.791 -16.545 1.00 49.56 94 SER A C 1
ATOM 743 O O . SER A 1 94 ? 0.029 21.094 -15.561 1.00 49.56 94 SER A O 1
ATOM 745 N N . LYS A 1 95 ? -0.976 21.334 -17.536 1.00 46.06 95 LYS A N 1
ATOM 746 C CA . LYS A 1 95 ? -1.586 19.987 -17.597 1.00 46.06 95 LYS A CA 1
ATOM 747 C C . LYS A 1 95 ? -0.560 18.874 -17.869 1.00 46.06 95 LYS A C 1
ATOM 749 O O . LYS A 1 95 ? -0.839 17.959 -18.648 1.00 46.06 95 LYS A O 1
ATOM 754 N N . ASN A 1 96 ? 0.632 18.953 -17.287 1.00 45.38 96 ASN A N 1
ATOM 755 C CA . ASN A 1 96 ? 1.573 17.847 -17.341 1.00 45.38 96 ASN A CA 1
ATOM 756 C C . ASN A 1 96 ? 1.067 16.739 -16.418 1.00 45.38 96 ASN A C 1
ATOM 758 O O . ASN A 1 96 ? 1.040 16.861 -15.201 1.00 45.38 96 ASN A O 1
ATOM 762 N N . THR A 1 97 ? 0.618 15.656 -17.045 1.00 45.09 97 THR A N 1
ATOM 763 C CA . THR A 1 97 ? 0.110 14.432 -16.407 1.00 45.09 97 THR A CA 1
ATOM 764 C C . THR A 1 97 ? 1.234 13.444 -16.084 1.00 45.09 97 THR A C 1
ATOM 766 O O . THR A 1 97 ? 0.970 12.285 -15.783 1.00 45.09 97 THR A O 1
ATOM 769 N N . ASP A 1 98 ? 2.485 13.907 -16.098 1.00 48.75 98 ASP A N 1
ATOM 770 C CA . ASP A 1 98 ? 3.627 13.172 -15.564 1.00 48.75 98 ASP A CA 1
ATOM 771 C C . ASP A 1 98 ? 3.691 13.411 -14.054 1.00 48.75 98 ASP A C 1
ATOM 773 O O . ASP A 1 98 ? 4.470 14.221 -13.548 1.00 48.75 98 ASP A O 1
ATOM 777 N N . PHE A 1 99 ? 2.822 12.722 -13.313 1.00 50.88 99 PHE A N 1
ATOM 778 C CA . PHE A 1 99 ? 2.926 12.698 -11.860 1.00 50.88 99 PHE A CA 1
ATOM 779 C C . PHE A 1 99 ? 4.277 12.097 -11.465 1.00 50.88 99 PHE A C 1
ATOM 781 O O . PHE A 1 99 ? 4.633 10.984 -11.860 1.00 50.88 99 PHE A O 1
ATOM 788 N N . ALA A 1 100 ? 5.034 12.828 -10.652 1.00 54.34 100 ALA A N 1
ATOM 789 C CA . ALA A 1 100 ? 6.319 12.371 -10.153 1.00 54.34 100 ALA A CA 1
ATOM 790 C C . ALA A 1 100 ? 6.183 11.059 -9.337 1.00 54.34 100 ALA A C 1
ATOM 792 O O . ALA A 1 100 ? 5.093 10.707 -8.866 1.00 54.34 100 ALA A O 1
ATOM 793 N N . PRO A 1 101 ? 7.276 10.284 -9.170 1.00 57.94 101 PRO A N 1
ATOM 794 C CA . PRO A 1 101 ? 7.218 8.929 -8.616 1.00 57.94 101 PRO A CA 1
ATOM 795 C C . PRO A 1 101 ? 6.547 8.816 -7.239 1.00 57.94 101 PRO A C 1
ATOM 797 O O . PRO A 1 101 ? 5.938 7.789 -6.951 1.00 57.94 101 PRO A O 1
ATOM 800 N N . ALA A 1 102 ? 6.630 9.854 -6.398 1.00 57.22 102 ALA A N 1
ATOM 801 C CA . ALA A 1 102 ? 6.011 9.867 -5.073 1.00 57.22 102 ALA A CA 1
ATOM 802 C C . ALA A 1 102 ? 4.478 9.965 -5.159 1.00 57.22 102 ALA A C 1
ATOM 804 O O . ALA A 1 102 ? 3.776 9.139 -4.571 1.00 57.22 102 ALA A O 1
ATOM 805 N N . THR A 1 103 ? 3.956 10.903 -5.953 1.00 63.81 103 THR A N 1
ATOM 806 C CA . THR A 1 103 ? 2.513 11.028 -6.219 1.00 63.81 103 THR A CA 1
ATOM 807 C C . THR A 1 103 ? 1.941 9.789 -6.915 1.00 63.81 103 THR A C 1
ATOM 809 O O . THR A 1 103 ? 0.848 9.327 -6.576 1.00 63.81 103 THR A O 1
ATOM 812 N N . THR A 1 104 ? 2.708 9.190 -7.827 1.00 67.56 104 THR A N 1
ATOM 813 C CA . THR A 1 104 ? 2.353 7.929 -8.494 1.00 67.56 104 THR A CA 1
ATOM 814 C C . THR A 1 104 ? 2.292 6.758 -7.504 1.00 67.56 104 THR A C 1
ATOM 816 O O . THR A 1 104 ? 1.339 5.979 -7.510 1.00 67.56 104 THR A O 1
ATOM 819 N N . MET A 1 105 ? 3.251 6.661 -6.579 1.00 71.06 105 MET A N 1
ATOM 820 C CA . MET A 1 105 ? 3.256 5.626 -5.543 1.00 71.06 105 MET A CA 1
ATOM 821 C C . MET A 1 105 ? 2.066 5.754 -4.578 1.00 71.06 105 MET A C 1
ATOM 823 O O . MET A 1 105 ? 1.465 4.747 -4.206 1.00 71.06 105 MET A O 1
ATOM 827 N N . LEU A 1 106 ? 1.689 6.979 -4.199 1.00 72.00 106 LEU A N 1
ATOM 828 C CA . LEU A 1 106 ? 0.507 7.222 -3.367 1.00 72.00 106 LEU A CA 1
ATOM 829 C C . LEU A 1 106 ? -0.793 6.875 -4.081 1.00 72.00 106 LEU A C 1
ATOM 831 O O . LEU A 1 106 ? -1.684 6.294 -3.460 1.00 72.00 106 LEU A O 1
ATOM 835 N N . HIS A 1 107 ? -0.879 7.166 -5.380 1.00 74.31 107 HIS A N 1
ATOM 836 C CA . HIS A 1 107 ? -1.992 6.715 -6.208 1.00 74.31 107 HIS A CA 1
ATOM 837 C C . HIS A 1 107 ? -2.112 5.190 -6.207 1.00 74.31 107 HIS A C 1
ATOM 839 O O . HIS A 1 107 ? -3.209 4.679 -5.990 1.00 74.31 107 HIS A O 1
ATOM 845 N N . PHE A 1 108 ? -1.001 4.460 -6.367 1.00 77.75 108 PHE A N 1
ATOM 846 C CA . PHE A 1 108 ? -1.023 2.996 -6.309 1.00 77.75 108 PHE A CA 1
ATOM 847 C C . PHE A 1 108 ? -1.488 2.477 -4.948 1.00 77.75 108 PHE A C 1
ATOM 849 O O . PHE A 1 108 ? -2.392 1.646 -4.894 1.00 77.75 108 PHE A O 1
ATOM 856 N N . ILE A 1 109 ? -0.939 2.995 -3.844 1.00 82.38 109 ILE A N 1
ATOM 857 C CA . ILE A 1 109 ? -1.339 2.564 -2.496 1.00 82.38 109 ILE A CA 1
ATOM 858 C C . ILE A 1 109 ? -2.825 2.862 -2.251 1.00 82.38 109 ILE A C 1
ATOM 860 O O . ILE A 1 109 ? -3.554 1.993 -1.777 1.00 82.38 109 ILE A O 1
ATOM 864 N N . GLY A 1 110 ? -3.294 4.063 -2.601 1.00 81.88 110 GLY A N 1
ATOM 865 C CA . GLY A 1 110 ? -4.696 4.454 -2.450 1.00 81.88 110 GLY A CA 1
ATOM 866 C C . GLY A 1 110 ? -5.646 3.577 -3.269 1.00 81.88 110 GLY A C 1
ATOM 867 O O . GLY A 1 110 ? -6.648 3.094 -2.739 1.00 81.88 110 GLY A O 1
ATOM 868 N N . ALA A 1 111 ? -5.301 3.307 -4.529 1.00 81.88 111 ALA A N 1
ATOM 869 C CA . ALA A 1 111 ? -6.088 2.444 -5.404 1.00 81.88 111 ALA A CA 1
ATOM 870 C C . ALA A 1 111 ? -6.110 0.985 -4.912 1.00 81.88 111 ALA A C 1
ATOM 872 O O . ALA A 1 111 ? -7.156 0.340 -4.935 1.00 81.88 111 ALA A O 1
ATOM 873 N N . MET A 1 112 ? -4.990 0.472 -4.393 1.00 87.50 112 MET A N 1
ATOM 874 C CA . MET A 1 112 ? -4.921 -0.868 -3.800 1.00 87.50 112 MET A CA 1
ATOM 875 C C . MET A 1 112 ? -5.729 -0.980 -2.499 1.00 87.50 112 MET A C 1
ATOM 877 O O . MET A 1 112 ? -6.366 -2.007 -2.277 1.00 87.50 112 MET A O 1
ATOM 881 N N . ILE A 1 113 ? -5.758 0.063 -1.658 1.00 86.06 113 ILE A N 1
ATOM 882 C CA . ILE A 1 113 ? -6.610 0.109 -0.453 1.00 86.06 113 ILE A CA 1
ATOM 883 C C . ILE A 1 113 ? -8.089 0.006 -0.844 1.00 86.06 113 ILE A C 1
ATOM 885 O O . ILE A 1 113 ? -8.817 -0.805 -0.275 1.00 86.06 113 ILE A O 1
ATOM 889 N N . GLN A 1 114 ? -8.526 0.798 -1.829 1.00 84.56 114 GLN A N 1
ATOM 890 C CA . GLN A 1 114 ? -9.907 0.765 -2.323 1.00 84.56 114 GLN A CA 1
ATOM 891 C C . GLN A 1 114 ? -10.257 -0.608 -2.901 1.00 84.56 114 GLN A C 1
ATOM 893 O O . GLN A 1 114 ? -11.270 -1.199 -2.537 1.00 84.56 114 GLN A O 1
ATOM 898 N N . ARG A 1 115 ? -9.370 -1.166 -3.729 1.00 83.06 115 ARG A N 1
ATOM 899 C CA . ARG A 1 115 ? -9.550 -2.490 -4.329 1.00 83.06 115 ARG A CA 1
ATOM 900 C C . ARG A 1 115 ? -9.592 -3.609 -3.281 1.00 83.06 115 ARG A C 1
ATOM 902 O O . ARG A 1 115 ? -10.363 -4.550 -3.444 1.00 83.06 115 ARG A O 1
ATOM 909 N N . LYS A 1 116 ? -8.828 -3.509 -2.182 1.00 85.44 116 LYS A N 1
ATOM 910 C CA . LYS A 1 116 ? -8.931 -4.450 -1.049 1.00 85.44 116 LYS A CA 1
ATOM 911 C C . LYS A 1 116 ? -10.311 -4.390 -0.408 1.00 85.44 116 LYS A C 1
ATOM 913 O O . LYS A 1 116 ? -10.893 -5.442 -0.167 1.00 85.44 116 LYS A O 1
ATOM 918 N N . ASP A 1 117 ? -10.828 -3.189 -0.146 1.00 84.00 117 ASP A N 1
ATOM 919 C CA . ASP A 1 117 ? -12.167 -3.018 0.431 1.00 84.00 117 ASP A CA 1
ATOM 920 C C . ASP A 1 117 ? -13.263 -3.603 -0.489 1.00 84.00 117 ASP A C 1
ATOM 922 O O . ASP A 1 117 ? -14.259 -4.123 0.006 1.00 84.00 117 ASP A O 1
ATOM 926 N N . GLU A 1 118 ? -13.082 -3.552 -1.814 1.00 84.12 118 GLU A N 1
ATOM 927 C CA . GLU A 1 118 ? -14.024 -4.102 -2.803 1.00 84.12 118 GLU A CA 1
ATOM 928 C C . GLU A 1 118 ? -13.952 -5.630 -2.943 1.00 84.12 118 GLU A C 1
ATOM 930 O O . GLU A 1 118 ? -14.986 -6.302 -2.940 1.00 84.12 118 GLU A O 1
ATOM 935 N N . LEU A 1 119 ? -12.745 -6.186 -3.085 1.00 81.25 119 LEU A N 1
ATOM 936 C CA . LEU A 1 119 ? -12.531 -7.616 -3.341 1.00 81.25 119 LEU A CA 1
ATOM 937 C C . LEU A 1 119 ? -12.593 -8.458 -2.063 1.00 81.25 119 LEU A C 1
ATOM 939 O O . LEU A 1 119 ? -13.038 -9.608 -2.087 1.00 81.25 119 LEU A O 1
ATOM 943 N N . PHE A 1 120 ? -12.172 -7.882 -0.937 1.00 83.00 120 PHE A N 1
ATOM 944 C CA . PHE A 1 120 ? -12.054 -8.566 0.349 1.00 83.00 120 PHE A CA 1
ATOM 945 C C . PHE A 1 120 ? -12.777 -7.796 1.474 1.00 83.00 120 PHE A C 1
ATOM 947 O O . PHE A 1 120 ? -12.171 -7.489 2.501 1.00 83.00 120 PHE A O 1
ATOM 954 N N . PRO A 1 121 ? -14.091 -7.513 1.339 1.00 74.94 121 PRO A N 1
ATOM 955 C CA . PRO A 1 121 ? -14.839 -6.690 2.296 1.00 74.94 121 PRO A CA 1
ATOM 956 C C . PRO A 1 121 ? -15.046 -7.354 3.666 1.00 74.94 121 PRO A C 1
ATOM 958 O O . PRO A 1 121 ? -15.404 -6.676 4.619 1.00 74.94 121 PRO A O 1
ATOM 961 N N . ASN A 1 122 ? -14.861 -8.676 3.757 1.00 71.88 122 ASN A N 1
ATOM 962 C CA . ASN A 1 122 ? -15.036 -9.463 4.987 1.00 71.88 122 ASN A CA 1
ATOM 963 C C . ASN A 1 122 ? -13.697 -9.861 5.635 1.00 71.88 122 ASN A C 1
ATOM 965 O O . ASN A 1 122 ? -13.677 -10.736 6.501 1.00 71.88 122 ASN A O 1
ATOM 969 N N . ASP A 1 123 ? -12.588 -9.310 5.139 1.00 64.38 123 ASP A N 1
ATOM 970 C CA . ASP A 1 123 ? -11.272 -9.470 5.748 1.00 64.38 123 ASP A CA 1
ATOM 971 C C . ASP A 1 123 ? -11.079 -8.409 6.842 1.00 64.38 123 ASP A C 1
ATOM 973 O O . ASP A 1 123 ? -10.664 -7.281 6.542 1.00 64.38 123 ASP A O 1
ATOM 977 N N . ASP A 1 124 ? -11.438 -8.795 8.074 1.00 54.28 124 ASP A N 1
ATOM 978 C CA . ASP A 1 124 ? -11.247 -8.057 9.337 1.00 54.28 124 ASP A CA 1
ATOM 979 C C . ASP A 1 124 ? -9.954 -8.490 10.064 1.00 54.28 124 ASP A C 1
ATOM 981 O O . ASP A 1 124 ? -9.829 -9.687 10.434 1.00 54.28 124 ASP A O 1
#

Radius of gyration: 17.51 Å; chains: 1; bounding box: 29×57×42 Å

Secondary structure (DSSP, 8-state):
--HHHHHHHHHHHHHHTTTS-HHHHHHHHHGGG--SS--HHHHHHHHHHHHHHHHHHTS-HHHHHHHHHHHHHHSTTHHHHHHHHHHHHHH---------HHHHHHHHHHHHHHHHHHH-TT--

Foldseek 3Di:
DPDVVVVVVVVVCCQLQVNDDPVVLLVVLCVVVDDPDDDPVRVVVSSVLLVLLVVLLLDDPVCSVVSVVVVQVPDPPLVVVVVVQVVCVVPPPDPPPPRPPSSVSVVSSVSSSVVCCVPRVSND

pLDDT: mean 70.99, std 14.04, range [45.09, 90.12]

Sequence (124 aa):
MGKASRKKHLQRQQKQYGGVKLSAALIELCEPFEPDILSTKELENLIALAAVAWNIAALPKEERLERLTAFIETIPNMKEKLESEIDTVLHDDSKNTDFAPATTMLHFIGAMIQRKDELFPNDD